Protein AF-A0A174SDE3-F1 (afdb_monomer_lite)

Structure (mmCIF, N/CA/C/O backbone):
data_AF-A0A174SDE3-F1
#
_entry.id   AF-A0A174SDE3-F1
#
loop_
_atom_site.group_PDB
_atom_site.id
_atom_site.type_symbol
_atom_site.label_atom_id
_atom_site.label_alt_id
_atom_site.label_comp_id
_atom_site.label_asym_id
_atom_site.label_entity_id
_atom_site.label_seq_id
_atom_site.pdbx_PDB_ins_code
_atom_site.Cartn_x
_atom_site.Cartn_y
_atom_site.Cartn_z
_atom_site.occupancy
_atom_site.B_iso_or_equiv
_atom_site.auth_seq_id
_atom_site.auth_comp_id
_atom_site.auth_asym_id
_atom_site.auth_atom_id
_atom_site.pdbx_PDB_model_num
ATOM 1 N N . MET A 1 1 ? -28.902 0.395 16.970 1.00 47.88 1 MET A N 1
ATOM 2 C CA . MET A 1 1 ? -29.411 0.708 15.615 1.00 47.88 1 MET A CA 1
ATOM 3 C C . MET A 1 1 ? -30.148 -0.514 15.095 1.00 47.88 1 MET A C 1
ATOM 5 O O . MET A 1 1 ? -29.572 -1.594 15.125 1.00 47.88 1 MET A O 1
ATOM 9 N N . ALA A 1 2 ? -31.415 -0.384 14.701 1.00 53.00 2 ALA A N 1
ATOM 10 C CA . ALA A 1 2 ? -32.162 -1.502 14.130 1.00 53.00 2 ALA A CA 1
ATOM 11 C C . ALA A 1 2 ? -31.555 -1.869 12.765 1.00 53.00 2 ALA A C 1
ATOM 13 O O . ALA A 1 2 ? -31.568 -1.057 11.843 1.00 53.00 2 ALA A O 1
ATOM 14 N N . GLN A 1 3 ? -30.972 -3.064 12.647 1.00 58.03 3 GLN A N 1
ATOM 15 C CA . GLN A 1 3 ? -30.517 -3.594 11.360 1.00 58.03 3 GLN A CA 1
ATOM 16 C C . GLN A 1 3 ? -31.730 -3.728 10.429 1.00 58.03 3 GLN A C 1
ATOM 18 O O . GLN A 1 3 ? -32.677 -4.434 10.776 1.00 58.03 3 GLN A O 1
ATOM 23 N N . LEU A 1 4 ? -31.695 -3.080 9.258 1.00 64.62 4 LEU A N 1
ATOM 24 C CA . LEU A 1 4 ? -32.703 -3.278 8.213 1.00 64.62 4 LEU A CA 1
ATOM 25 C C . LEU A 1 4 ? -32.782 -4.775 7.871 1.00 64.62 4 LEU A C 1
ATOM 27 O O . LEU A 1 4 ? -31.762 -5.385 7.539 1.00 64.62 4 LEU A O 1
ATOM 31 N N . ASP A 1 5 ? -33.981 -5.361 7.909 1.00 67.62 5 ASP A N 1
ATOM 32 C CA . ASP A 1 5 ? -34.190 -6.798 7.660 1.00 67.62 5 ASP A CA 1
ATOM 33 C C . ASP A 1 5 ? -33.661 -7.265 6.293 1.00 67.62 5 ASP A C 1
ATOM 35 O O . ASP A 1 5 ? -33.277 -8.428 6.143 1.00 67.62 5 ASP A O 1
ATOM 39 N N . ALA A 1 6 ? -33.548 -6.347 5.326 1.00 71.44 6 ALA A N 1
ATOM 40 C CA . ALA A 1 6 ? -32.927 -6.584 4.025 1.00 71.44 6 ALA A CA 1
ATOM 41 C C . ALA A 1 6 ? -31.488 -7.132 4.131 1.00 71.44 6 ALA A C 1
ATOM 43 O O . ALA A 1 6 ? -31.097 -7.989 3.341 1.00 71.44 6 ALA A O 1
ATOM 44 N N . PHE A 1 7 ? -30.711 -6.708 5.135 1.00 72.50 7 PHE A N 1
ATOM 45 C CA . PHE A 1 7 ? -29.316 -7.137 5.304 1.00 72.50 7 PHE A CA 1
ATOM 46 C C . PHE A 1 7 ? -29.166 -8.457 6.066 1.00 72.50 7 PHE A C 1
ATOM 48 O O . PHE A 1 7 ? -28.119 -9.097 5.977 1.00 72.50 7 PHE A O 1
ATOM 55 N N . LYS A 1 8 ? -30.202 -8.905 6.788 1.00 72.25 8 LYS A N 1
ATOM 56 C CA . LYS A 1 8 ? -30.165 -10.177 7.532 1.00 72.25 8 LYS A CA 1
ATOM 57 C C . LYS A 1 8 ? -30.225 -11.393 6.607 1.00 72.25 8 LYS A C 1
ATOM 59 O O . LYS A 1 8 ? -29.659 -12.439 6.924 1.00 72.25 8 LYS A O 1
ATOM 64 N N . LYS A 1 9 ? -30.915 -11.248 5.470 1.00 79.81 9 LYS A N 1
ATOM 65 C CA . LYS A 1 9 ? -31.113 -12.299 4.457 1.00 79.81 9 LYS A CA 1
ATOM 66 C C . LYS A 1 9 ? -30.167 -12.175 3.254 1.00 79.81 9 LYS A C 1
ATOM 68 O O . LYS A 1 9 ? -30.263 -12.979 2.334 1.00 79.81 9 LYS A O 1
ATOM 73 N N . ALA A 1 10 ? -29.275 -11.184 3.243 1.00 84.00 10 ALA A N 1
ATOM 74 C CA . ALA A 1 10 ? -28.315 -10.996 2.161 1.00 84.00 10 ALA A CA 1
ATOM 75 C C . ALA A 1 10 ? -27.249 -12.107 2.150 1.00 84.00 10 ALA A C 1
ATOM 77 O O . ALA A 1 10 ? -26.857 -12.612 3.204 1.00 84.00 10 ALA A O 1
ATOM 78 N N . ILE A 1 11 ? -26.744 -12.442 0.956 1.00 84.19 11 ILE A N 1
ATOM 79 C CA . ILE A 1 11 ? -25.613 -13.373 0.773 1.00 84.19 11 ILE A CA 1
ATOM 80 C C . ILE A 1 11 ? -24.371 -12.841 1.510 1.00 84.19 11 ILE A C 1
ATOM 82 O O . ILE A 1 11 ? -23.690 -13.592 2.204 1.00 84.19 11 ILE A O 1
ATOM 86 N N . TYR A 1 12 ? -24.135 -11.527 1.437 1.00 80.88 12 TYR A N 1
ATOM 87 C CA . TYR A 1 12 ? -23.117 -10.826 2.220 1.00 80.88 12 TYR A CA 1
ATOM 88 C C . TYR A 1 12 ? -23.766 -10.138 3.419 1.00 80.88 12 TYR A C 1
ATOM 90 O O . TYR A 1 12 ? -24.297 -9.031 3.317 1.00 80.88 12 TYR A O 1
ATOM 98 N N . LYS A 1 13 ? -23.751 -10.820 4.565 1.00 80.56 13 LYS A N 1
ATOM 99 C CA . LYS A 1 13 ? -24.296 -10.285 5.815 1.00 80.56 13 LYS A CA 1
ATOM 100 C C . LYS A 1 13 ? -23.415 -9.153 6.335 1.00 80.56 13 LYS A C 1
ATOM 102 O O . LYS A 1 13 ? -22.193 -9.280 6.390 1.00 80.56 13 LYS A O 1
ATOM 107 N N . MET A 1 14 ? -24.045 -8.072 6.783 1.00 79.38 14 MET A N 1
ATOM 108 C CA . MET A 1 14 ? -23.355 -7.039 7.554 1.00 79.38 14 MET A CA 1
ATOM 109 C C . MET A 1 14 ? -22.849 -7.640 8.867 1.00 79.38 14 MET A C 1
ATOM 111 O O . MET A 1 14 ? -23.617 -8.282 9.591 1.00 79.38 14 MET A O 1
ATOM 115 N N . LYS A 1 15 ? -21.572 -7.410 9.190 1.00 80.19 15 LYS A N 1
ATOM 116 C CA . LYS A 1 15 ? -21.045 -7.738 10.517 1.00 80.19 15 LYS A CA 1
ATOM 117 C C . LYS A 1 15 ? -21.817 -6.945 11.575 1.00 80.19 15 LYS A C 1
ATOM 119 O O . LYS A 1 15 ? -22.239 -5.814 11.344 1.00 80.19 15 LYS A O 1
ATOM 124 N N . THR A 1 16 ? -22.029 -7.563 12.731 1.00 80.31 16 THR A N 1
ATOM 125 C CA . THR A 1 16 ? -22.641 -6.909 13.898 1.00 80.31 16 THR A CA 1
ATOM 126 C C . THR A 1 16 ? -21.641 -6.042 14.657 1.00 80.31 16 THR A C 1
ATOM 128 O O . THR A 1 16 ? -22.045 -5.157 15.406 1.00 80.31 16 THR A O 1
ATOM 131 N N . THR A 1 17 ? -20.346 -6.279 14.448 1.00 83.62 17 THR A N 1
ATOM 132 C CA . THR A 1 17 ? -19.250 -5.455 14.953 1.00 83.62 17 THR A CA 1
ATOM 133 C C . THR A 1 17 ? -18.985 -4.286 14.006 1.00 83.62 17 THR A C 1
ATOM 135 O O . THR A 1 17 ? -19.100 -4.460 12.785 1.00 83.62 17 THR A O 1
ATOM 138 N N . PRO A 1 18 ? -18.594 -3.110 14.525 1.00 86.19 18 PRO A N 1
ATOM 139 C CA . PRO A 1 18 ? -18.216 -1.998 13.669 1.00 86.19 18 PRO A CA 1
ATOM 140 C C . PRO A 1 18 ? -16.958 -2.347 12.851 1.00 86.19 18 PRO A C 1
ATOM 142 O O . PRO A 1 18 ? -16.190 -3.232 13.240 1.00 86.19 18 PRO A O 1
ATOM 145 N N . PRO A 1 19 ? -16.741 -1.692 11.699 1.00 90.75 19 PRO A N 1
ATOM 146 C CA . PRO A 1 19 ? -15.506 -1.864 10.953 1.00 90.75 19 PRO A CA 1
ATOM 147 C C . PRO A 1 19 ? -14.321 -1.295 11.742 1.00 90.75 19 PRO A C 1
ATOM 149 O O . PRO A 1 19 ? -14.451 -0.301 12.457 1.00 90.75 19 PRO A O 1
ATOM 152 N N . THR A 1 20 ? -13.157 -1.912 11.568 1.00 92.19 20 THR A N 1
ATOM 153 C CA . THR A 1 20 ? -11.909 -1.483 12.201 1.00 92.19 20 THR A CA 1
ATOM 154 C C . THR A 1 20 ? -11.048 -0.759 11.178 1.00 92.19 20 THR A C 1
ATOM 156 O O . THR A 1 20 ? -10.753 -1.293 10.109 1.00 92.19 20 THR A O 1
ATOM 159 N N . PHE A 1 21 ? -10.629 0.458 11.504 1.00 94.69 21 PHE A N 1
ATOM 160 C CA . PHE A 1 21 ? -9.604 1.169 10.761 1.00 94.69 21 PHE A CA 1
ATOM 161 C C . PHE A 1 21 ? -8.238 0.552 11.047 1.00 94.69 21 PHE A C 1
ATOM 163 O O . PHE A 1 21 ? -7.789 0.521 12.194 1.00 94.69 21 PHE A O 1
ATOM 170 N N . ILE A 1 22 ? -7.598 0.070 9.985 1.00 94.06 22 ILE A N 1
ATOM 171 C CA . ILE A 1 22 ? -6.299 -0.604 10.048 1.00 94.06 22 ILE A CA 1
ATOM 172 C C . ILE A 1 22 ? -5.151 0.252 9.513 1.00 94.06 22 ILE A C 1
ATOM 174 O O . ILE A 1 22 ? -4.009 -0.154 9.639 1.00 94.06 22 ILE A O 1
ATOM 178 N N . GLY A 1 23 ? -5.428 1.413 8.913 1.00 94.31 23 GLY A N 1
ATOM 179 C CA . GLY A 1 23 ? -4.405 2.306 8.375 1.00 94.31 23 GLY A CA 1
ATOM 180 C C . GLY A 1 23 ? -4.796 2.970 7.057 1.00 94.31 23 GLY A C 1
ATOM 181 O O . GLY A 1 23 ? -5.932 2.885 6.589 1.00 94.31 23 GLY A O 1
ATOM 182 N N . THR A 1 24 ? -3.821 3.644 6.462 1.00 95.25 24 THR A N 1
ATOM 183 C CA . THR A 1 24 ? -3.920 4.410 5.220 1.00 95.25 24 THR A CA 1
ATOM 184 C C . THR A 1 24 ? -2.909 3.916 4.196 1.00 95.25 24 THR A C 1
ATOM 186 O O . THR A 1 24 ? -1.901 3.300 4.538 1.00 95.25 24 THR A O 1
ATOM 189 N N . ILE A 1 25 ? -3.188 4.188 2.924 1.00 94.88 25 ILE A N 1
ATOM 190 C CA . ILE A 1 25 ? -2.263 3.963 1.816 1.00 94.88 25 ILE A CA 1
ATOM 191 C C . ILE A 1 25 ? -2.174 5.282 1.058 1.00 94.88 25 ILE A C 1
ATOM 193 O O . ILE A 1 25 ? -3.191 5.783 0.575 1.00 94.88 25 ILE A O 1
ATOM 197 N N . GLN A 1 26 ? -0.971 5.827 0.925 1.00 91.69 26 GLN A N 1
ATOM 198 C CA . GLN A 1 26 ? -0.733 7.008 0.102 1.00 91.69 26 GLN A CA 1
ATOM 199 C C . GLN A 1 26 ? -0.496 6.553 -1.335 1.00 91.69 26 GLN A C 1
ATOM 201 O O . GLN A 1 26 ? 0.371 5.720 -1.589 1.00 91.69 26 GLN A O 1
ATOM 206 N N . GLN A 1 27 ? -1.269 7.061 -2.292 1.00 89.25 27 GLN A N 1
ATOM 207 C CA . GLN A 1 27 ? -1.219 6.590 -3.680 1.00 89.25 27 GLN A CA 1
ATOM 208 C C . GLN A 1 27 ? -1.082 7.730 -4.689 1.00 89.25 27 GLN A C 1
ATOM 210 O O . GLN A 1 27 ? -1.406 8.880 -4.402 1.00 89.25 27 GLN A O 1
ATOM 215 N N . ARG A 1 28 ? -0.674 7.374 -5.916 1.00 79.75 28 ARG A N 1
ATOM 216 C CA . ARG A 1 28 ? -0.654 8.248 -7.107 1.00 79.75 28 ARG A CA 1
ATOM 217 C C . ARG A 1 28 ? 0.267 9.466 -6.991 1.00 79.75 28 ARG A C 1
ATOM 219 O O . ARG A 1 28 ? 0.059 10.469 -7.675 1.00 79.75 28 ARG A O 1
ATOM 226 N N . TYR A 1 29 ? 1.317 9.379 -6.178 1.00 81.44 29 TYR A N 1
ATOM 227 C CA . TYR A 1 29 ? 2.372 10.388 -6.205 1.00 81.44 29 TYR A CA 1
ATOM 228 C C . TYR A 1 29 ? 3.367 10.107 -7.329 1.00 81.44 29 TYR A C 1
ATOM 230 O O . TYR A 1 29 ? 3.650 8.958 -7.669 1.00 81.44 29 TYR A O 1
ATOM 238 N N . ARG A 1 30 ? 3.929 11.168 -7.911 1.00 71.75 30 ARG A N 1
ATOM 239 C CA . ARG A 1 30 ? 4.991 11.052 -8.916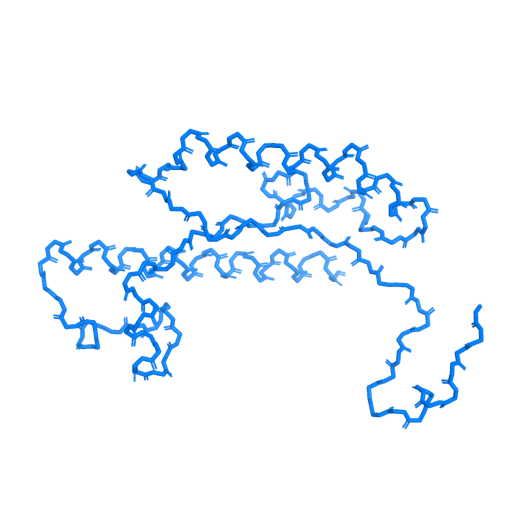 1.00 71.75 30 ARG A CA 1
ATOM 240 C C . ARG A 1 30 ? 6.342 11.343 -8.265 1.00 71.75 30 ARG A C 1
ATOM 242 O O . ARG A 1 30 ? 6.592 12.502 -7.920 1.00 71.75 30 ARG A O 1
ATOM 249 N N . PRO A 1 31 ? 7.214 10.339 -8.073 1.00 66.56 31 PRO A N 1
ATOM 250 C CA . PRO A 1 31 ? 8.561 10.589 -7.588 1.00 66.56 31 PRO A CA 1
ATOM 251 C C . PRO A 1 31 ? 9.362 11.363 -8.644 1.00 66.56 31 PRO A C 1
ATOM 253 O O . PRO A 1 31 ? 9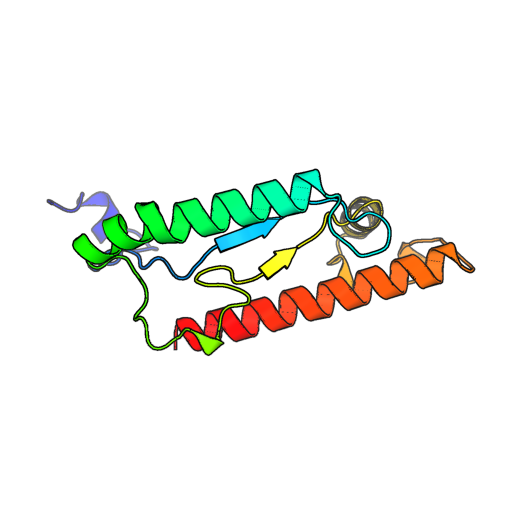.236 11.122 -9.845 1.00 66.56 31 PRO A O 1
ATOM 256 N N . ARG A 1 32 ? 10.217 12.287 -8.204 1.00 61.66 32 ARG A N 1
ATOM 257 C CA . ARG A 1 32 ? 11.292 12.864 -9.023 1.00 61.66 32 ARG A CA 1
ATOM 258 C C . ARG A 1 32 ? 12.608 12.318 -8.474 1.00 61.66 32 ARG A C 1
ATOM 260 O O . ARG A 1 32 ? 12.907 12.515 -7.305 1.00 61.66 32 ARG A O 1
ATOM 267 N N . ASN A 1 33 ? 13.385 11.621 -9.307 1.00 58.81 33 ASN A N 1
ATOM 268 C CA . ASN A 1 33 ? 14.658 10.987 -8.921 1.00 58.81 33 ASN A CA 1
ATOM 269 C C . ASN A 1 33 ? 14.553 9.988 -7.745 1.00 58.81 33 ASN A C 1
ATOM 271 O O . ASN A 1 33 ? 15.455 9.913 -6.919 1.00 58.81 33 ASN A O 1
ATOM 275 N N . GLY A 1 34 ? 13.454 9.232 -7.647 1.00 57.88 34 GLY A N 1
ATOM 276 C CA . GLY A 1 34 ? 13.258 8.228 -6.587 1.00 57.88 34 GLY A CA 1
ATOM 277 C C . GLY A 1 34 ? 12.814 8.788 -5.230 1.00 57.88 34 GLY A C 1
ATOM 278 O O . GLY A 1 34 ? 12.443 8.014 -4.356 1.00 57.88 34 GLY A O 1
ATOM 279 N N . LEU A 1 35 ? 12.769 10.115 -5.067 1.00 57.72 35 LEU A N 1
ATOM 280 C CA . LEU A 1 35 ? 12.201 10.780 -3.895 1.00 57.72 35 LEU A CA 1
ATOM 281 C C . LEU A 1 35 ? 10.854 11.430 -4.253 1.00 57.72 35 LEU A C 1
ATOM 283 O O . LEU A 1 35 ? 10.660 11.862 -5.399 1.00 57.72 35 LEU A O 1
ATOM 287 N N . PRO A 1 36 ? 9.900 11.530 -3.310 1.00 58.78 36 PRO A N 1
ATOM 288 C CA . PRO A 1 36 ? 8.728 12.374 -3.502 1.00 58.78 36 PRO A CA 1
ATOM 289 C C . PRO A 1 36 ? 9.186 13.802 -3.821 1.00 58.78 36 PRO A C 1
ATOM 291 O O . PRO A 1 36 ? 10.102 14.326 -3.186 1.00 58.78 36 PRO A O 1
ATOM 294 N N . ALA A 1 37 ? 8.564 14.457 -4.806 1.00 65.69 37 ALA A N 1
ATOM 295 C CA . ALA A 1 37 ? 8.764 15.896 -4.969 1.00 65.69 37 ALA A CA 1
ATOM 296 C C . ALA A 1 37 ? 8.414 16.590 -3.638 1.00 65.69 37 ALA A C 1
ATOM 298 O O . ALA A 1 37 ? 7.454 16.182 -2.994 1.00 65.69 37 ALA A O 1
ATOM 299 N N . LYS A 1 38 ? 9.159 17.623 -3.223 1.00 70.00 38 LYS A N 1
ATOM 300 C CA . LYS A 1 38 ? 9.020 18.256 -1.892 1.00 70.00 38 LYS A CA 1
ATOM 301 C C . LYS A 1 38 ? 7.561 18.533 -1.478 1.00 70.00 38 LYS A C 1
ATOM 303 O O . LYS A 1 38 ? 7.167 18.187 -0.374 1.00 70.00 38 LYS A O 1
ATOM 308 N N . ALA A 1 39 ? 6.745 19.046 -2.399 1.00 70.38 39 ALA A N 1
ATOM 309 C CA . ALA A 1 39 ? 5.320 19.302 -2.164 1.00 70.38 39 ALA A CA 1
ATOM 310 C C . ALA A 1 39 ? 4.488 18.032 -1.874 1.00 70.38 39 ALA A C 1
ATOM 312 O O . ALA A 1 39 ? 3.512 18.084 -1.136 1.00 70.38 39 ALA A O 1
ATOM 313 N N . PHE A 1 40 ? 4.862 16.885 -2.445 1.00 77.62 40 PHE A N 1
ATOM 314 C CA . PHE A 1 40 ? 4.230 15.596 -2.156 1.00 77.62 40 PHE A CA 1
ATOM 315 C C . PHE A 1 40 ? 4.630 15.050 -0.787 1.00 77.62 40 PHE A C 1
ATOM 317 O O . PHE A 1 40 ? 3.777 14.489 -0.111 1.00 77.62 40 PHE A O 1
ATOM 324 N N . ALA A 1 41 ? 5.891 15.224 -0.377 1.00 80.44 41 ALA A N 1
ATOM 325 C CA . ALA A 1 41 ? 6.325 14.855 0.970 1.00 80.44 41 ALA A CA 1
ATOM 326 C C . ALA A 1 41 ? 5.538 15.650 2.025 1.00 80.44 41 ALA A C 1
ATOM 328 O O . ALA A 1 41 ? 4.894 15.055 2.877 1.00 80.44 41 ALA A O 1
ATOM 329 N N . GLU A 1 42 ? 5.454 16.976 1.865 1.00 87.31 42 GLU A N 1
ATOM 330 C CA . GLU A 1 42 ? 4.671 17.844 2.759 1.00 87.31 42 GLU A CA 1
ATOM 331 C C . GLU A 1 42 ? 3.186 17.440 2.817 1.00 87.31 42 GLU A C 1
ATOM 333 O O . GLU A 1 42 ? 2.540 17.540 3.860 1.00 87.31 42 GLU A O 1
ATOM 338 N N . TRP A 1 43 ? 2.612 16.978 1.705 1.00 87.38 43 TRP A N 1
ATOM 339 C CA . TRP A 1 43 ? 1.229 16.503 1.681 1.00 87.38 43 TRP A CA 1
ATOM 340 C C . TRP A 1 43 ? 1.047 15.168 2.416 1.00 87.38 43 TRP A C 1
ATOM 342 O O . TRP A 1 43 ? 0.090 15.030 3.179 1.00 87.38 43 TRP A O 1
ATOM 352 N N . ILE A 1 44 ? 1.972 14.218 2.234 1.00 87.81 44 ILE A N 1
ATOM 353 C CA . ILE A 1 44 ? 1.987 12.944 2.971 1.00 87.81 44 ILE A CA 1
ATOM 354 C C . ILE A 1 44 ? 2.096 13.214 4.477 1.00 87.81 44 ILE A C 1
ATOM 356 O O . ILE A 1 44 ? 1.274 12.711 5.242 1.00 87.81 44 ILE A O 1
ATOM 360 N N . ASP A 1 45 ? 3.013 14.092 4.887 1.00 91.06 45 ASP A N 1
ATOM 361 C CA . ASP A 1 45 ? 3.207 14.471 6.290 1.00 91.06 45 ASP A CA 1
ATOM 362 C C . ASP A 1 45 ? 1.931 15.074 6.892 1.00 91.06 45 ASP A C 1
ATOM 364 O O . ASP A 1 45 ? 1.515 14.723 7.999 1.00 91.06 45 ASP A O 1
ATOM 368 N N . ASN A 1 46 ? 1.256 15.953 6.144 1.00 93.31 46 ASN A N 1
ATOM 369 C CA . ASN A 1 46 ? -0.002 16.553 6.581 1.00 93.31 46 ASN A CA 1
ATOM 370 C C . ASN A 1 46 ? -1.122 15.521 6.760 1.00 93.31 46 ASN A C 1
ATOM 372 O O . ASN A 1 46 ? -1.907 15.641 7.703 1.00 93.31 46 ASN A O 1
ATOM 376 N N . ILE A 1 47 ? -1.202 14.510 5.890 1.00 93.00 47 ILE A N 1
ATOM 377 C CA . ILE A 1 47 ? -2.185 13.430 6.035 1.00 93.00 47 ILE A CA 1
ATOM 378 C C . ILE A 1 47 ? -1.856 12.566 7.239 1.00 93.00 47 ILE A C 1
ATOM 380 O O . ILE A 1 47 ? -2.743 12.332 8.058 1.00 93.00 47 ILE A O 1
ATOM 384 N N . ASN A 1 48 ? -0.605 12.130 7.377 1.00 93.88 48 ASN A N 1
ATOM 385 C CA . ASN A 1 48 ? -0.168 11.336 8.521 1.00 93.88 48 ASN A CA 1
ATOM 386 C C . ASN A 1 48 ? -0.496 12.055 9.835 1.00 93.88 48 ASN A C 1
ATOM 388 O O . ASN A 1 48 ? -1.051 11.460 10.761 1.00 93.88 48 ASN A O 1
ATOM 392 N N . ARG A 1 49 ? -0.247 13.367 9.886 1.00 95.69 49 ARG A N 1
ATOM 393 C CA . ARG A 1 49 ? -0.596 14.207 11.029 1.00 95.69 49 ARG A CA 1
ATOM 394 C C . ARG A 1 49 ? -2.105 14.241 11.288 1.00 95.69 49 ARG A C 1
ATOM 396 O O . ARG A 1 49 ? -2.525 13.973 12.406 1.00 95.69 49 ARG A O 1
ATOM 403 N N . LEU A 1 50 ? -2.930 14.500 10.271 1.00 96.75 50 LEU A N 1
ATOM 404 C CA . LEU A 1 50 ? -4.399 14.485 10.393 1.00 96.75 50 LEU A CA 1
ATOM 405 C C . LEU A 1 50 ? -4.941 13.133 10.877 1.00 96.75 50 LEU A C 1
ATOM 407 O O . LEU A 1 50 ? -5.874 13.086 11.684 1.00 96.75 50 LEU A O 1
ATOM 411 N N . VAL A 1 51 ? -4.355 12.036 10.395 1.00 95.56 51 VAL A N 1
ATOM 412 C CA . VAL A 1 51 ? -4.725 10.682 10.809 1.00 95.56 51 VAL A CA 1
ATOM 413 C C . VAL A 1 51 ? -4.457 10.501 12.301 1.00 95.56 51 VAL A C 1
ATOM 415 O O . VAL A 1 51 ? -5.360 10.091 13.031 1.00 95.56 51 VAL A O 1
ATOM 418 N N . CYS A 1 52 ? -3.264 10.865 12.766 1.00 94.06 52 CYS A N 1
ATOM 419 C CA . CYS A 1 52 ? -2.857 10.716 14.161 1.00 94.06 52 CYS A CA 1
ATOM 420 C C . CYS A 1 52 ? -3.572 11.678 15.119 1.00 94.06 52 CYS A C 1
ATOM 422 O O . CYS A 1 52 ? -3.949 11.277 16.217 1.00 94.06 52 CYS A O 1
ATOM 424 N N . GLU A 1 53 ? -3.758 12.936 14.720 1.00 96.44 53 GLU A N 1
ATOM 425 C CA . GLU A 1 53 ? -4.268 14.001 15.594 1.00 96.44 53 GLU A CA 1
ATOM 426 C C . GLU A 1 53 ? -5.799 14.071 15.630 1.00 96.44 53 GLU A C 1
ATOM 428 O O . GLU A 1 53 ? -6.362 14.581 16.596 1.00 96.44 53 GLU A O 1
ATOM 433 N N . SER A 1 54 ? -6.492 13.578 14.596 1.00 96.38 54 SER A N 1
ATOM 434 C CA . SER A 1 54 ? -7.944 13.758 14.464 1.00 96.38 54 SER A CA 1
ATOM 435 C C . SER A 1 54 ? -8.699 12.458 14.192 1.00 96.38 54 SER A C 1
ATOM 437 O O . SER A 1 54 ? -9.593 12.091 14.965 1.00 96.38 54 SER A O 1
ATOM 439 N N . LEU A 1 55 ? -8.341 11.731 13.128 1.00 95.69 55 LEU A N 1
ATOM 440 C CA . LEU A 1 55 ? -9.106 10.557 12.700 1.00 95.69 55 LEU A CA 1
ATOM 441 C C . LEU A 1 55 ? -9.021 9.418 13.722 1.00 95.69 55 LEU A C 1
ATOM 443 O O . LEU A 1 55 ? -10.045 8.925 14.191 1.00 95.69 55 LEU A O 1
ATOM 447 N N . VAL A 1 56 ? -7.804 9.014 14.086 1.00 95.00 56 VAL A N 1
ATOM 448 C CA . VAL A 1 56 ? -7.562 7.894 15.001 1.00 95.00 56 VAL A CA 1
ATOM 449 C C . VAL A 1 56 ? -8.169 8.139 16.385 1.00 95.00 56 VAL A C 1
ATOM 451 O O . VAL A 1 56 ? -8.872 7.245 16.855 1.00 95.00 56 VAL A O 1
ATOM 454 N N . PRO A 1 57 ? -7.998 9.310 17.034 1.00 95.19 57 PRO A N 1
ATOM 455 C CA . PRO A 1 57 ? -8.669 9.599 18.302 1.00 95.19 57 PRO A CA 1
ATOM 456 C C . PRO A 1 57 ? -10.195 9.448 18.223 1.00 95.19 57 PRO A C 1
ATOM 458 O O . PRO A 1 57 ? -10.801 8.820 19.092 1.00 95.19 57 PRO A O 1
ATOM 461 N N . SER A 1 58 ? -10.807 9.946 17.143 1.00 95.94 58 SER A N 1
ATOM 462 C CA . SER A 1 58 ? -12.258 9.853 16.927 1.00 95.94 58 SER A CA 1
ATOM 463 C C . SER A 1 58 ? -12.725 8.405 16.749 1.00 95.94 58 SER A C 1
ATOM 465 O O . SER A 1 58 ? -13.752 8.004 17.292 1.00 95.94 58 SER A O 1
ATOM 467 N N . LEU A 1 59 ? -11.958 7.594 16.016 1.00 95.19 59 LEU A N 1
ATOM 468 C CA . LEU A 1 59 ? -12.274 6.183 15.791 1.00 95.19 59 LEU A CA 1
ATOM 469 C C . LEU A 1 59 ? -12.033 5.326 17.037 1.00 95.19 59 LEU A C 1
ATOM 471 O O . LEU A 1 59 ? -12.832 4.433 17.321 1.00 95.19 59 LEU A O 1
ATOM 475 N N . LYS A 1 60 ? -10.977 5.609 17.810 1.00 92.75 60 LYS A N 1
ATOM 476 C CA . LYS A 1 60 ? -10.692 4.937 19.087 1.00 92.75 60 LYS A CA 1
ATOM 477 C C . LYS A 1 60 ? -11.837 5.114 20.081 1.00 92.75 60 LYS A C 1
ATOM 479 O O . LYS A 1 60 ? -12.254 4.129 20.683 1.00 92.75 60 LYS A O 1
ATOM 484 N N . ALA A 1 61 ? -12.406 6.318 20.182 1.00 93.19 61 ALA A N 1
ATOM 485 C CA . ALA A 1 61 ? -13.555 6.593 21.052 1.00 93.19 61 ALA A CA 1
ATOM 486 C C . ALA A 1 61 ? -14.793 5.728 20.732 1.00 93.19 61 ALA A C 1
ATOM 488 O O . ALA A 1 61 ? -15.613 5.472 21.610 1.00 93.19 61 ALA A O 1
ATOM 489 N N . CYS A 1 62 ? -14.906 5.241 19.492 1.00 92.44 62 CYS A N 1
ATOM 490 C CA . CYS A 1 62 ? -16.001 4.391 19.022 1.00 92.44 62 CYS A CA 1
ATOM 491 C C . CYS A 1 62 ? -15.613 2.906 18.876 1.00 92.44 62 CYS A C 1
ATOM 493 O O . CYS A 1 62 ? -16.397 2.131 18.328 1.00 92.44 62 CYS A O 1
ATOM 495 N N . GLY A 1 63 ? -14.416 2.492 19.313 1.00 91.06 63 GLY A N 1
ATOM 496 C CA . GLY A 1 63 ? -13.937 1.111 19.155 1.00 91.06 63 GLY A CA 1
ATOM 497 C C . GLY A 1 63 ? -13.679 0.699 17.698 1.00 91.06 63 GLY A C 1
ATOM 498 O O . GLY A 1 63 ? -13.780 -0.476 17.358 1.00 91.06 63 GLY A O 1
ATOM 499 N N . MET A 1 64 ? -13.378 1.662 16.822 1.00 94.00 64 MET A N 1
ATOM 500 C CA . MET A 1 64 ? -13.218 1.486 15.371 1.00 94.00 64 MET A CA 1
ATOM 501 C C . MET A 1 64 ? -11.761 1.601 14.907 1.00 94.00 64 MET A C 1
ATOM 503 O O . MET A 1 64 ? -11.509 1.902 13.744 1.00 94.00 64 MET A O 1
ATOM 507 N N . CYS A 1 65 ? -10.788 1.388 15.790 1.00 92.19 65 CYS A N 1
ATOM 508 C CA . CYS A 1 65 ? -9.362 1.489 15.477 1.00 92.19 65 CYS A CA 1
ATOM 509 C C . CYS A 1 65 ? -8.635 0.204 15.876 1.00 92.19 65 CYS A C 1
ATOM 511 O O . CYS A 1 65 ? -8.987 -0.420 16.875 1.00 92.19 65 CYS A O 1
ATOM 513 N N . VAL A 1 66 ? -7.625 -0.176 15.096 1.00 89.62 66 VAL A N 1
ATOM 514 C CA . VAL A 1 66 ? -6.690 -1.250 15.446 1.00 89.62 66 VAL A CA 1
ATOM 515 C C . VAL A 1 66 ? -6.004 -0.976 16.793 1.00 89.62 66 VAL A C 1
ATOM 517 O O . VAL A 1 66 ? -5.809 0.184 17.173 1.00 89.62 66 VAL A O 1
ATOM 520 N N . ALA A 1 67 ? -5.650 -2.049 17.506 1.00 78.88 67 ALA A N 1
ATOM 521 C CA . ALA A 1 67 ? -4.884 -1.986 18.747 1.00 78.88 67 ALA A CA 1
ATOM 522 C C . ALA A 1 67 ? -3.510 -1.325 18.536 1.00 78.88 67 ALA A C 1
ATOM 524 O O . ALA A 1 67 ? -2.883 -1.479 17.487 1.00 78.88 67 ALA A O 1
ATOM 525 N N . GLU A 1 68 ? -3.031 -0.603 19.552 1.00 71.50 68 GLU A N 1
ATOM 526 C CA . GLU A 1 68 ? -1.773 0.157 19.480 1.00 71.50 68 GLU A CA 1
ATOM 527 C C . GLU A 1 68 ? -0.532 -0.736 19.343 1.00 71.50 68 GLU A C 1
ATOM 529 O O . GLU A 1 68 ? 0.491 -0.283 18.850 1.00 71.50 68 GLU A O 1
ATOM 534 N N . GLU A 1 69 ? -0.624 -2.013 19.705 1.00 72.38 69 GLU A N 1
ATOM 535 C CA . GLU A 1 69 ? 0.487 -2.975 19.723 1.00 72.38 69 GLU A CA 1
ATOM 536 C C . GLU A 1 69 ? 1.001 -3.370 18.324 1.00 72.38 69 GLU A C 1
ATOM 538 O O . GLU A 1 69 ? 2.045 -4.001 18.209 1.00 72.38 69 GLU A O 1
ATOM 543 N N . LYS A 1 70 ? 0.310 -2.981 17.245 1.00 78.44 70 LYS A N 1
ATOM 544 C CA . LYS A 1 70 ? 0.668 -3.332 15.857 1.00 78.44 70 LYS A CA 1
ATOM 545 C C . LYS A 1 70 ? 1.564 -2.279 15.172 1.00 78.44 70 LYS A C 1
ATOM 547 O O . LYS A 1 70 ? 1.576 -2.190 13.945 1.00 78.44 70 LYS A O 1
ATOM 552 N N . THR A 1 71 ? 2.301 -1.455 15.927 1.00 74.94 71 THR A N 1
ATOM 553 C CA . THR A 1 71 ? 3.111 -0.342 15.377 1.00 74.94 71 THR A CA 1
ATOM 554 C C . THR A 1 71 ? 4.151 -0.780 14.344 1.00 74.94 71 THR A C 1
ATOM 556 O O . THR A 1 71 ? 4.388 -0.066 13.373 1.00 74.94 71 THR A O 1
ATOM 559 N N . GLU A 1 72 ? 4.722 -1.969 14.519 1.00 82.81 72 GLU A N 1
ATOM 560 C CA . GLU A 1 72 ? 5.710 -2.591 13.626 1.00 82.81 72 GLU A CA 1
ATOM 561 C C . GLU A 1 72 ? 5.201 -2.848 12.199 1.00 82.81 72 GLU A C 1
ATOM 563 O O . GLU A 1 72 ? 5.991 -2.986 11.265 1.00 82.81 72 GLU A O 1
ATOM 568 N N . CYS A 1 73 ? 3.881 -2.8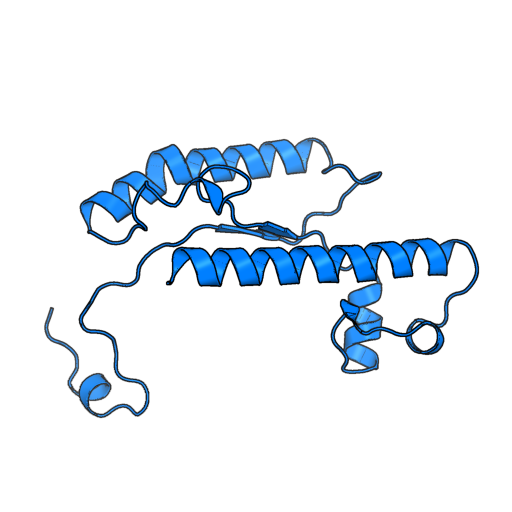80 12.008 1.00 84.81 73 CYS A N 1
ATOM 569 C CA . CYS A 1 73 ? 3.265 -3.116 10.707 1.00 84.81 73 CYS A CA 1
ATOM 570 C C . CYS A 1 73 ? 3.214 -1.854 9.832 1.00 84.81 73 CYS A C 1
ATOM 572 O O . CYS A 1 73 ? 2.839 -1.938 8.661 1.00 84.81 73 CYS A O 1
ATOM 574 N N . PHE A 1 74 ? 3.560 -0.682 10.367 1.00 89.00 74 PHE A N 1
ATOM 575 C CA . PHE A 1 74 ? 3.441 0.586 9.653 1.00 89.00 74 PHE A CA 1
ATOM 576 C C . PHE A 1 74 ? 4.799 1.163 9.237 1.00 89.00 74 PHE A C 1
ATOM 578 O O . PHE A 1 74 ? 5.802 0.986 9.920 1.00 89.00 74 PHE A O 1
ATOM 585 N N . LEU A 1 75 ? 4.829 1.890 8.115 1.00 87.88 75 LEU A N 1
ATOM 586 C CA . LEU A 1 75 ? 5.990 2.710 7.728 1.00 87.88 75 LEU A CA 1
ATOM 587 C C . LEU A 1 75 ? 6.149 3.912 8.661 1.00 87.88 75 LEU A C 1
ATOM 589 O O . LEU A 1 75 ? 7.246 4.263 9.075 1.00 87.88 75 LEU A O 1
ATOM 593 N N . GLU A 1 76 ? 5.014 4.527 8.960 1.00 88.81 76 GLU A N 1
ATOM 594 C CA . GLU A 1 76 ? 4.800 5.641 9.876 1.00 88.81 76 GLU A CA 1
ATOM 595 C C . GLU A 1 76 ? 3.458 5.374 10.556 1.00 88.81 76 GLU A C 1
ATOM 597 O O . GLU A 1 76 ? 2.659 4.642 9.975 1.00 88.81 76 GLU A O 1
ATOM 602 N N . PRO A 1 77 ? 3.148 5.932 11.734 1.00 91.12 77 PRO A N 1
ATOM 603 C CA . PRO A 1 77 ? 1.910 5.615 12.443 1.00 91.12 77 PRO A CA 1
ATOM 604 C C . PRO A 1 77 ? 0.669 5.601 11.528 1.00 91.12 77 PRO A C 1
ATOM 606 O O . PRO A 1 77 ? 0.299 6.616 10.944 1.00 91.12 77 PRO A O 1
ATOM 609 N N . TYR A 1 78 ? 0.040 4.426 11.396 1.00 92.06 78 TYR A N 1
ATOM 610 C CA . TYR A 1 78 ? -1.132 4.170 10.545 1.00 92.06 78 TYR A CA 1
ATOM 611 C C . TYR A 1 78 ? -0.933 4.347 9.024 1.00 92.06 78 TYR A C 1
ATOM 613 O O . TYR A 1 78 ? -1.913 4.292 8.282 1.00 92.06 78 TYR A O 1
ATOM 621 N N . ASN A 1 79 ? 0.290 4.519 8.520 1.00 94.00 79 ASN A N 1
ATOM 622 C CA . ASN A 1 79 ? 0.623 4.491 7.092 1.00 94.00 79 ASN A CA 1
ATOM 623 C C . ASN A 1 79 ? 1.166 3.108 6.694 1.00 94.00 79 ASN A C 1
ATOM 625 O O . ASN A 1 79 ? 2.256 2.702 7.102 1.00 94.00 79 ASN A O 1
ATOM 629 N N . LEU A 1 80 ? 0.405 2.376 5.879 1.00 94.81 80 LEU A N 1
ATOM 630 C CA . LEU A 1 80 ? 0.722 1.008 5.465 1.00 94.81 80 LEU A CA 1
ATOM 631 C C . LEU A 1 80 ? 1.633 0.948 4.242 1.00 94.81 80 LEU A C 1
ATOM 633 O O . LEU A 1 80 ? 2.426 0.014 4.120 1.00 94.81 80 LEU A O 1
ATOM 637 N N . ALA A 1 81 ? 1.502 1.892 3.312 1.00 93.81 81 ALA A N 1
ATOM 638 C CA . ALA A 1 81 ? 2.294 1.921 2.090 1.00 93.81 81 ALA A CA 1
ATOM 639 C C . ALA A 1 81 ? 2.189 3.268 1.373 1.00 93.81 81 ALA A C 1
ATOM 641 O O . ALA A 1 81 ? 1.118 3.868 1.292 1.00 93.81 81 ALA A O 1
ATOM 642 N N . ASN A 1 82 ? 3.296 3.650 0.738 1.00 91.56 82 ASN A N 1
ATOM 643 C CA . ASN A 1 82 ? 3.353 4.724 -0.243 1.00 91.56 82 ASN A CA 1
ATOM 644 C C . ASN A 1 82 ? 3.521 4.085 -1.630 1.00 91.56 82 ASN A C 1
ATOM 646 O O . ASN A 1 82 ? 4.532 3.439 -1.895 1.00 91.56 82 ASN A O 1
ATOM 650 N N . ILE A 1 83 ? 2.533 4.247 -2.509 1.00 90.94 83 ILE A N 1
ATOM 651 C CA . ILE A 1 83 ? 2.505 3.669 -3.857 1.00 90.94 83 ILE A CA 1
ATOM 652 C C . ILE A 1 83 ? 2.553 4.797 -4.889 1.00 90.94 83 ILE A C 1
ATOM 654 O O . ILE A 1 83 ? 1.607 5.581 -5.032 1.00 90.94 83 ILE A O 1
ATOM 658 N N . SER A 1 84 ? 3.664 4.889 -5.612 1.00 88.69 84 SER A N 1
ATOM 659 C CA . SER A 1 84 ? 3.813 5.856 -6.696 1.00 88.69 84 SER A CA 1
ATOM 660 C C . SER A 1 84 ? 2.900 5.529 -7.882 1.00 88.69 84 SER A C 1
ATOM 662 O O . SER A 1 84 ? 2.362 4.430 -8.014 1.00 88.69 84 SER A O 1
ATOM 664 N N . ASP A 1 85 ? 2.695 6.514 -8.753 1.00 88.44 85 ASP A N 1
ATOM 665 C CA . ASP A 1 85 ? 2.008 6.312 -10.024 1.00 88.44 85 ASP A CA 1
ATOM 666 C C . ASP A 1 85 ? 2.762 5.302 -10.905 1.00 88.44 85 ASP A C 1
ATOM 668 O O . ASP A 1 85 ? 3.988 5.339 -11.019 1.00 88.44 85 ASP A O 1
ATOM 672 N N . PHE A 1 86 ? 2.015 4.423 -11.572 1.00 90.06 86 PHE A N 1
ATOM 673 C CA . PHE A 1 86 ? 2.565 3.385 -12.449 1.00 90.06 86 PHE A CA 1
ATOM 674 C C . PHE A 1 86 ? 3.142 3.933 -13.767 1.00 90.06 86 PHE A C 1
ATOM 676 O O . PHE A 1 86 ? 3.701 3.171 -14.559 1.00 90.06 86 PHE A O 1
ATOM 683 N N . ASN A 1 87 ? 3.034 5.242 -14.018 1.00 87.19 87 ASN A N 1
ATOM 684 C CA . ASN A 1 87 ? 3.530 5.918 -15.212 1.00 87.19 87 ASN A CA 1
ATOM 685 C C . ASN A 1 87 ? 3.029 5.233 -16.494 1.00 87.19 87 ASN A C 1
ATOM 687 O O . ASN A 1 87 ? 1.855 4.904 -16.612 1.00 87.19 87 ASN A O 1
ATOM 691 N N . SER A 1 88 ? 3.902 5.002 -17.474 1.00 88.50 88 SER A N 1
ATOM 692 C CA . SER A 1 88 ? 3.544 4.338 -18.730 1.00 88.50 88 SER A CA 1
ATOM 693 C C . SER A 1 88 ? 3.316 2.828 -18.599 1.00 88.50 88 SER A C 1
ATOM 695 O O . SER A 1 88 ? 2.732 2.242 -19.511 1.00 88.50 88 SER A O 1
ATOM 697 N N . LEU A 1 89 ? 3.704 2.190 -17.485 1.00 92.88 89 LEU A N 1
ATOM 698 C CA . LEU A 1 89 ? 3.477 0.753 -17.292 1.00 92.88 89 LEU A CA 1
ATOM 699 C C . LEU A 1 89 ? 1.986 0.421 -17.167 1.00 92.88 89 LEU A C 1
ATOM 701 O O . LEU A 1 89 ? 1.574 -0.642 -17.619 1.00 92.88 89 LEU A O 1
ATOM 705 N N . ILE A 1 90 ? 1.151 1.317 -16.621 1.00 93.81 90 ILE A N 1
ATOM 706 C CA . ILE A 1 9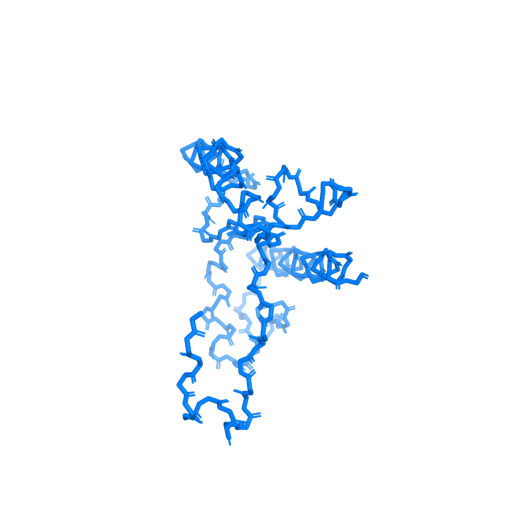0 ? -0.293 1.039 -16.496 1.00 93.81 90 ILE A CA 1
ATOM 707 C C . ILE A 1 90 ? -0.973 0.870 -17.851 1.00 93.81 90 ILE A C 1
ATOM 709 O O . ILE A 1 90 ? -1.823 -0.003 -17.993 1.00 93.81 90 ILE A O 1
ATOM 713 N N . ALA A 1 91 ? -0.570 1.654 -18.853 1.00 93.62 91 ALA A N 1
ATOM 714 C CA . ALA A 1 91 ? -1.131 1.556 -20.194 1.00 93.62 91 ALA A CA 1
ATOM 715 C C . ALA A 1 91 ? -0.809 0.190 -20.820 1.0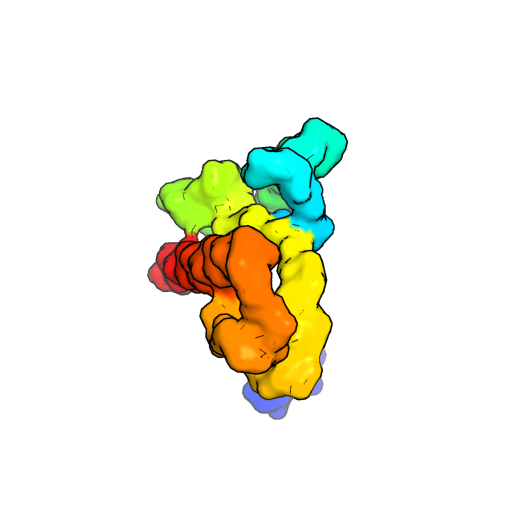0 93.62 91 ALA A C 1
ATOM 717 O O . ALA A 1 91 ? -1.695 -0.468 -21.354 1.00 93.62 91 ALA A O 1
ATOM 718 N N . GLN A 1 92 ? 0.435 -0.276 -20.676 1.00 95.31 92 GLN A N 1
ATOM 719 C CA . GLN A 1 92 ? 0.865 -1.588 -21.174 1.00 95.31 92 GLN A CA 1
ATOM 720 C C . GLN A 1 92 ? 0.195 -2.739 -20.410 1.00 95.31 92 GLN A C 1
ATOM 722 O O . GLN A 1 92 ? -0.257 -3.712 -21.008 1.00 95.31 92 GLN A O 1
ATOM 727 N N . ALA A 1 93 ? 0.065 -2.615 -19.088 1.00 96.00 93 ALA A N 1
ATOM 728 C CA . ALA A 1 93 ? -0.632 -3.589 -18.249 1.00 96.00 93 ALA A CA 1
ATOM 729 C C . ALA A 1 93 ? -2.103 -3.745 -18.663 1.00 96.00 93 ALA A C 1
ATOM 731 O O . ALA A 1 93 ? -2.609 -4.862 -18.760 1.00 96.00 93 ALA A O 1
ATOM 732 N N . GLN A 1 94 ? -2.777 -2.629 -18.950 1.00 96.06 94 GLN A N 1
ATOM 733 C CA . GLN A 1 94 ? -4.161 -2.613 -19.424 1.00 96.06 94 GLN A CA 1
ATOM 734 C C . GLN A 1 94 ? -4.296 -3.222 -20.822 1.00 96.06 94 GLN A C 1
ATOM 736 O O . GLN A 1 94 ? -5.172 -4.060 -21.030 1.00 96.06 94 GLN A O 1
ATOM 741 N N . GLU A 1 95 ? -3.414 -2.849 -21.749 1.00 96.50 95 GLU A N 1
ATOM 742 C CA . GLU A 1 95 ? -3.380 -3.374 -23.118 1.00 96.50 95 GLU A CA 1
ATOM 743 C C . GLU A 1 95 ? -3.210 -4.900 -23.138 1.00 96.50 95 GLU A C 1
ATOM 745 O O . GLU A 1 95 ? -3.965 -5.619 -23.797 1.00 96.50 95 GLU A O 1
ATOM 750 N N . HIS A 1 96 ? -2.276 -5.416 -22.339 1.00 96.44 96 HIS A N 1
ATOM 751 C CA . HIS A 1 96 ? -1.981 -6.846 -22.272 1.00 96.44 96 HIS A CA 1
ATOM 752 C C . HIS A 1 96 ? -2.804 -7.614 -21.234 1.00 96.44 96 HIS A C 1
ATOM 754 O O . HIS A 1 96 ? -2.725 -8.842 -21.192 1.00 96.44 96 HIS A O 1
ATOM 760 N N . ARG A 1 97 ? -3.633 -6.921 -20.443 1.00 96.81 97 ARG A N 1
ATOM 761 C CA . ARG A 1 97 ? -4.494 -7.486 -19.389 1.00 96.81 97 ARG A CA 1
ATOM 762 C C . ARG A 1 97 ? -3.712 -8.308 -18.359 1.00 96.81 97 ARG A C 1
ATOM 764 O O . ARG A 1 97 ? -4.159 -9.368 -17.926 1.00 96.81 97 ARG A O 1
ATOM 771 N N . VAL A 1 98 ? -2.549 -7.802 -17.959 1.00 96.12 98 VAL A N 1
ATOM 772 C CA . VAL A 1 98 ? -1.702 -8.396 -16.917 1.00 96.12 98 VAL A CA 1
ATOM 773 C C . VAL A 1 98 ? -1.468 -7.392 -15.788 1.00 96.12 98 VAL A C 1
ATOM 775 O O . VAL A 1 98 ? -1.489 -6.186 -16.032 1.00 96.12 98 VAL A O 1
ATOM 778 N N . PRO A 1 99 ? -1.234 -7.841 -14.543 1.00 94.38 99 PRO A N 1
ATOM 779 C CA . PRO A 1 99 ? -0.755 -6.963 -13.482 1.00 94.38 99 PRO A CA 1
ATOM 780 C C . PRO A 1 99 ? 0.513 -6.214 -13.903 1.00 94.38 99 PRO A C 1
ATOM 782 O O . PRO A 1 99 ? 1.374 -6.788 -14.567 1.00 94.38 99 PRO A O 1
ATOM 785 N N . VAL A 1 100 ? 0.661 -4.958 -13.463 1.00 94.44 100 VAL A N 1
ATOM 786 C CA . VAL A 1 100 ? 1.831 -4.114 -13.783 1.00 94.44 100 VAL A CA 1
ATOM 787 C C . VAL A 1 100 ? 3.140 -4.844 -13.496 1.00 94.44 100 VAL A C 1
ATOM 789 O O . VAL A 1 100 ? 4.031 -4.837 -14.335 1.00 94.44 100 VAL A O 1
ATOM 792 N N . PHE A 1 101 ? 3.227 -5.532 -12.356 1.00 93.50 101 PHE A N 1
ATOM 793 C CA . PHE A 1 101 ? 4.420 -6.266 -11.938 1.00 93.50 101 PHE A CA 1
ATOM 794 C C . PHE A 1 101 ? 4.693 -7.572 -12.711 1.00 93.50 101 PHE A C 1
ATOM 796 O O . PHE A 1 101 ? 5.744 -8.172 -12.524 1.00 93.50 101 PHE A O 1
ATOM 803 N N . LEU A 1 102 ? 3.775 -8.018 -13.576 1.00 95.50 102 LEU A N 1
ATOM 804 C CA . LEU A 1 102 ? 3.948 -9.190 -14.447 1.00 95.50 102 LEU A CA 1
ATOM 805 C C . LEU A 1 102 ? 4.232 -8.815 -15.908 1.00 95.50 102 LEU A C 1
ATOM 807 O O . LEU A 1 102 ? 4.311 -9.699 -16.759 1.00 95.50 102 LEU A O 1
ATOM 811 N N . LEU A 1 103 ? 4.389 -7.523 -16.214 1.00 96.25 103 LEU A N 1
ATOM 812 C CA . LEU A 1 103 ? 4.738 -7.079 -17.558 1.00 96.25 103 LEU A CA 1
ATOM 813 C C . LEU A 1 103 ? 6.098 -7.628 -17.997 1.00 96.25 103 LEU A C 1
ATOM 815 O O . LEU A 1 103 ? 7.122 -7.433 -17.337 1.00 96.25 103 LEU A O 1
ATOM 819 N N . THR A 1 104 ? 6.099 -8.281 -19.152 1.00 95.38 104 THR A N 1
ATOM 820 C CA . THR A 1 104 ? 7.305 -8.786 -19.818 1.00 95.38 104 THR A CA 1
ATOM 821 C C . THR A 1 104 ? 7.950 -7.710 -20.688 1.00 95.38 104 THR A C 1
ATOM 823 O O . THR A 1 104 ? 7.326 -6.701 -21.035 1.00 95.38 104 THR A O 1
ATOM 826 N N . LYS A 1 105 ? 9.209 -7.928 -21.074 1.00 94.50 105 LYS A N 1
ATOM 827 C CA . LYS A 1 105 ? 9.935 -7.019 -21.969 1.00 94.50 105 LYS A CA 1
ATOM 828 C C . LYS A 1 105 ? 9.253 -6.889 -23.321 1.00 94.50 105 LYS A C 1
ATOM 830 O O . LYS A 1 105 ? 9.147 -5.793 -23.868 1.00 94.50 105 LYS A O 1
ATOM 835 N N . GLU A 1 106 ? 8.757 -8.011 -23.820 1.00 94.44 106 GLU A N 1
ATOM 836 C CA . GLU A 1 106 ? 8.055 -8.140 -25.086 1.00 94.44 106 GLU A CA 1
ATOM 837 C C . GLU A 1 106 ? 6.757 -7.329 -25.074 1.00 94.44 106 GLU A C 1
ATOM 839 O O . GLU A 1 106 ? 6.487 -6.603 -26.026 1.00 94.44 106 GLU A O 1
ATOM 844 N N . GLN A 1 107 ? 5.996 -7.389 -23.977 1.00 93.94 107 GLN A N 1
ATOM 845 C CA . GLN A 1 107 ? 4.764 -6.612 -23.798 1.00 93.94 107 GLN A CA 1
ATOM 846 C C . GLN A 1 107 ? 5.024 -5.110 -23.669 1.00 93.94 107 GLN A C 1
ATOM 848 O O . GLN A 1 107 ? 4.248 -4.307 -24.159 1.00 93.94 107 GLN A O 1
ATOM 853 N N . VAL A 1 108 ? 6.112 -4.703 -23.014 1.00 92.94 108 VAL A N 1
ATOM 854 C CA . VAL A 1 108 ? 6.434 -3.274 -22.861 1.00 92.94 108 VAL A CA 1
ATOM 855 C C . VAL A 1 108 ? 7.010 -2.675 -24.151 1.00 92.94 108 VAL A C 1
ATOM 857 O O . VAL A 1 108 ? 6.934 -1.462 -24.369 1.00 92.94 108 VAL A O 1
ATOM 860 N N . GLY A 1 109 ? 7.621 -3.498 -25.009 1.00 90.75 109 GLY A N 1
ATOM 861 C CA . GLY A 1 109 ? 8.116 -3.077 -26.321 1.00 90.75 109 GLY A CA 1
ATOM 862 C C . GLY A 1 109 ? 9.205 -1.997 -26.259 1.00 90.75 109 GLY A C 1
ATOM 863 O O . GLY A 1 109 ? 9.361 -1.216 -27.201 1.00 90.75 109 GLY A O 1
ATOM 864 N N . LYS A 1 110 ? 9.942 -1.901 -25.142 1.00 90.38 110 LYS A N 1
ATOM 865 C CA . LYS A 1 110 ? 11.071 -0.972 -24.951 1.00 90.38 110 LYS A CA 1
ATOM 866 C C . LYS A 1 110 ? 12.382 -1.736 -24.805 1.00 90.38 110 LYS A C 1
ATOM 868 O O . LYS A 1 110 ? 12.414 -2.894 -24.400 1.00 90.38 110 LYS A O 1
ATOM 873 N N . THR A 1 111 ? 13.484 -1.069 -25.130 1.00 90.88 111 THR A N 1
ATOM 874 C CA . THR A 1 111 ? 14.835 -1.637 -25.073 1.00 90.88 111 THR A CA 1
ATOM 875 C C . THR A 1 111 ? 15.825 -0.651 -24.450 1.00 90.88 111 THR A C 1
ATOM 877 O O . THR A 1 111 ? 15.519 0.530 -24.252 1.00 90.88 111 THR A O 1
ATOM 880 N N . GLY A 1 112 ? 17.015 -1.152 -24.108 1.00 92.69 112 GLY A N 1
ATOM 881 C CA . GLY A 1 112 ? 18.082 -0.374 -23.478 1.00 92.69 112 GLY A CA 1
ATOM 882 C C . GLY A 1 112 ? 17.665 0.239 -22.140 1.00 92.69 112 GLY A C 1
ATOM 883 O O . GLY A 1 112 ? 16.777 -0.262 -21.458 1.00 92.69 112 GLY A O 1
ATOM 884 N N . ARG A 1 113 ? 18.255 1.391 -21.809 1.00 90.62 113 ARG A N 1
ATOM 885 C CA . ARG A 1 113 ? 18.079 2.067 -20.512 1.00 90.62 113 ARG A CA 1
ATOM 886 C C . ARG A 1 113 ? 16.620 2.353 -20.131 1.00 90.62 113 ARG A C 1
ATOM 888 O O . ARG A 1 113 ? 16.299 2.447 -18.951 1.00 90.62 113 ARG A O 1
ATOM 895 N N . VAL A 1 114 ? 15.738 2.533 -21.117 1.00 88.62 114 VAL A N 1
ATOM 896 C CA . VAL A 1 114 ? 14.304 2.753 -20.866 1.00 88.62 114 VAL A CA 1
ATOM 897 C C . VAL A 1 114 ? 13.656 1.486 -20.316 1.00 88.62 114 VAL A C 1
ATOM 899 O O . VAL A 1 114 ? 12.907 1.575 -19.347 1.00 88.62 114 VAL A O 1
ATOM 902 N N . TRP A 1 115 ? 13.977 0.327 -20.899 1.00 92.00 115 TRP A N 1
ATOM 903 C CA . TRP A 1 115 ? 13.536 -0.964 -20.378 1.00 92.00 115 TRP A CA 1
ATOM 904 C C . TRP A 1 115 ? 14.084 -1.203 -18.975 1.00 92.00 115 TRP A C 1
ATOM 906 O O . TRP A 1 115 ? 13.298 -1.482 -18.082 1.00 92.00 115 TRP A O 1
ATOM 916 N N . ASP A 1 116 ? 15.384 -1.005 -18.757 1.00 92.69 116 ASP A N 1
ATOM 917 C CA . ASP A 1 116 ? 16.010 -1.287 -17.457 1.00 92.69 116 ASP A CA 1
ATOM 918 C C . ASP A 1 116 ? 15.359 -0.474 -16.321 1.00 92.69 116 ASP A C 1
A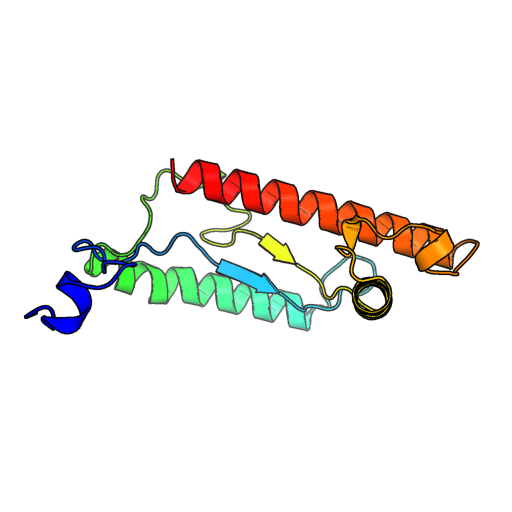TOM 920 O O . ASP A 1 116 ? 15.097 -0.985 -15.233 1.00 92.69 116 ASP A O 1
ATOM 924 N N . ASN A 1 117 ? 15.024 0.794 -16.587 1.00 90.50 117 ASN A N 1
ATOM 925 C CA . ASN A 1 117 ? 14.297 1.634 -15.633 1.00 90.50 117 ASN A CA 1
ATOM 926 C C . ASN A 1 117 ? 12.861 1.138 -15.396 1.00 90.50 117 ASN A C 1
ATOM 928 O O . ASN A 1 117 ? 12.383 1.157 -14.264 1.00 90.50 117 ASN A O 1
ATOM 932 N N . MET A 1 118 ? 12.164 0.723 -16.456 1.00 91.38 118 MET A N 1
ATOM 933 C CA . MET A 1 118 ? 10.797 0.202 -16.378 1.00 91.38 118 MET A CA 1
ATOM 934 C C . MET A 1 118 ? 10.731 -1.132 -15.634 1.00 91.38 118 MET A C 1
ATOM 936 O O . MET A 1 118 ? 9.843 -1.315 -14.808 1.00 91.38 118 MET A O 1
ATOM 940 N N . GLU A 1 119 ? 11.679 -2.027 -15.894 1.00 94.56 119 GLU A N 1
ATOM 941 C CA . GLU A 1 119 ? 11.857 -3.299 -15.200 1.00 94.56 119 GLU A CA 1
ATOM 942 C C . GLU A 1 119 ? 12.130 -3.076 -13.713 1.00 94.56 119 GLU A C 1
ATOM 944 O O . GLU A 1 119 ? 11.444 -3.644 -12.867 1.00 94.56 119 GLU A O 1
ATOM 949 N N . LYS A 1 120 ? 13.035 -2.152 -13.377 1.00 93.06 120 LYS A N 1
ATOM 950 C CA . LYS A 1 120 ? 13.275 -1.786 -11.981 1.00 93.06 120 LYS A CA 1
ATOM 951 C C . LYS A 1 120 ? 12.006 -1.271 -11.295 1.00 93.06 120 LYS A C 1
ATOM 953 O O . LYS A 1 120 ? 11.669 -1.740 -10.213 1.00 93.06 120 LYS A O 1
ATOM 958 N N . SER A 1 121 ? 11.274 -0.346 -11.921 1.00 91.75 121 SER A N 1
ATOM 959 C CA . SER A 1 121 ? 10.013 0.158 -11.357 1.00 91.75 121 SER A CA 1
ATOM 960 C C . SER A 1 121 ? 8.950 -0.938 -11.227 1.00 91.75 121 SER A C 1
ATOM 962 O O . SER A 1 121 ? 8.246 -0.983 -10.223 1.00 91.75 121 SER A O 1
ATOM 964 N N . ARG A 1 122 ? 8.843 -1.843 -12.208 1.00 94.31 122 ARG A N 1
ATOM 965 C CA . ARG A 1 122 ? 7.956 -3.017 -12.169 1.00 94.31 122 ARG A CA 1
ATOM 966 C C . ARG A 1 122 ? 8.221 -3.863 -10.921 1.00 94.31 122 ARG A C 1
ATOM 968 O O . ARG A 1 122 ? 7.280 -4.203 -10.201 1.00 94.31 122 ARG A O 1
ATOM 975 N N . ASP A 1 123 ? 9.487 -4.177 -10.672 1.00 95.00 123 ASP A N 1
ATOM 976 C CA . ASP A 1 123 ? 9.904 -5.038 -9.566 1.00 95.00 123 ASP A CA 1
ATOM 977 C C . ASP A 1 123 ? 9.766 -4.326 -8.208 1.00 95.00 123 ASP A C 1
ATOM 979 O O . ASP A 1 123 ? 9.351 -4.936 -7.219 1.00 95.00 123 ASP A O 1
ATOM 983 N N . GLU A 1 124 ? 10.016 -3.014 -8.161 1.00 92.94 124 GLU A N 1
ATOM 984 C CA . GLU A 1 124 ? 9.724 -2.175 -6.994 1.00 92.94 124 GLU A CA 1
ATOM 985 C C . GLU A 1 124 ? 8.230 -2.211 -6.643 1.00 92.94 124 GLU A C 1
ATOM 987 O O . GLU A 1 124 ? 7.888 -2.446 -5.483 1.00 92.94 124 GLU A O 1
ATOM 992 N N . PHE A 1 125 ? 7.331 -2.080 -7.629 1.00 93.25 125 PHE A N 1
ATOM 993 C CA . PHE A 1 125 ? 5.891 -2.206 -7.388 1.00 93.25 125 PHE A CA 1
ATOM 994 C C . PHE A 1 125 ? 5.529 -3.578 -6.822 1.00 93.25 125 PHE A C 1
ATOM 996 O O . PHE A 1 125 ? 4.759 -3.648 -5.863 1.00 93.25 125 PHE A O 1
ATOM 1003 N N . HIS A 1 126 ? 6.094 -4.659 -7.367 1.00 95.69 126 HIS A N 1
ATOM 1004 C CA . HIS A 1 126 ? 5.871 -6.003 -6.833 1.00 95.69 126 HIS A CA 1
ATOM 1005 C C . HIS A 1 126 ? 6.225 -6.081 -5.343 1.00 95.69 126 HIS A C 1
ATOM 1007 O O . HIS A 1 126 ? 5.415 -6.528 -4.530 1.00 95.69 126 HIS A O 1
ATOM 1013 N N . SER A 1 127 ? 7.411 -5.586 -4.982 1.00 95.44 127 SER A N 1
ATOM 1014 C CA . SER A 1 127 ? 7.894 -5.558 -3.600 1.00 95.44 127 SER A CA 1
ATOM 1015 C C . SER A 1 127 ? 6.993 -4.722 -2.684 1.00 95.44 127 SER A C 1
ATOM 1017 O O . SER A 1 127 ? 6.625 -5.172 -1.595 1.00 95.44 127 SER A O 1
ATOM 1019 N N . THR A 1 128 ? 6.560 -3.539 -3.136 1.00 93.56 128 THR A N 1
ATOM 1020 C CA . THR A 1 128 ? 5.646 -2.674 -2.375 1.00 93.56 128 THR A CA 1
ATOM 1021 C C . THR A 1 128 ? 4.301 -3.353 -2.121 1.00 93.56 128 THR A C 1
ATOM 1023 O O . THR A 1 128 ? 3.828 -3.351 -0.986 1.00 93.56 128 THR A O 1
ATOM 1026 N N . PHE A 1 129 ? 3.687 -3.960 -3.143 1.00 95.06 129 PHE A N 1
ATOM 1027 C CA . PHE A 1 129 ? 2.398 -4.642 -2.988 1.00 95.06 129 PHE A CA 1
ATOM 1028 C C . PHE A 1 129 ? 2.497 -5.898 -2.124 1.00 95.06 129 PHE A C 1
ATOM 1030 O O . PHE A 1 129 ? 1.600 -6.143 -1.319 1.00 95.06 129 PHE A O 1
ATOM 1037 N N . LYS A 1 130 ? 3.586 -6.663 -2.250 1.00 96.38 130 LYS A N 1
ATOM 1038 C CA . LYS A 1 130 ? 3.836 -7.831 -1.403 1.00 96.38 130 LYS A CA 1
ATOM 1039 C C . LYS A 1 130 ? 3.963 -7.427 0.068 1.00 96.38 130 LYS A C 1
ATOM 1041 O O . LYS A 1 130 ? 3.227 -7.945 0.899 1.00 96.38 130 LYS A O 1
ATOM 1046 N N . THR A 1 131 ? 4.809 -6.440 0.358 1.00 94.75 131 THR A N 1
ATOM 1047 C CA . THR A 1 131 ? 4.991 -5.907 1.718 1.00 94.75 131 THR A CA 1
ATOM 1048 C C . THR A 1 131 ? 3.679 -5.358 2.290 1.00 94.75 131 THR A C 1
ATOM 1050 O O . THR A 1 131 ? 3.358 -5.582 3.453 1.00 94.75 131 THR A O 1
ATOM 1053 N N . LEU A 1 132 ? 2.885 -4.647 1.479 1.00 95.69 132 LEU A N 1
ATOM 1054 C CA . LEU A 1 132 ? 1.569 -4.160 1.896 1.00 95.69 132 LEU A CA 1
ATOM 1055 C C . LEU A 1 132 ? 0.628 -5.316 2.264 1.00 95.69 132 LEU A C 1
ATOM 1057 O O . LEU A 1 132 ? -0.055 -5.238 3.282 1.00 95.69 132 LEU A O 1
ATOM 1061 N N . ALA A 1 133 ? 0.589 -6.378 1.457 1.00 95.69 133 ALA A N 1
ATOM 1062 C CA . ALA A 1 133 ? -0.237 -7.547 1.741 1.00 95.69 133 ALA A CA 1
ATOM 1063 C C . ALA A 1 133 ? 0.185 -8.231 3.051 1.00 95.69 133 ALA A C 1
ATOM 1065 O O . ALA A 1 133 ? -0.672 -8.515 3.882 1.00 95.69 133 ALA A O 1
ATOM 1066 N N . GLU A 1 134 ? 1.490 -8.420 3.267 1.00 94.88 134 GLU A N 1
ATOM 1067 C CA . GLU A 1 134 ? 2.045 -8.996 4.502 1.00 94.88 134 GLU A CA 1
ATOM 1068 C C . GLU A 1 134 ? 1.653 -8.173 5.740 1.00 94.88 134 GLU A C 1
ATOM 1070 O O . GLU A 1 134 ? 1.175 -8.733 6.725 1.00 94.88 134 GLU A O 1
ATOM 1075 N N . ARG A 1 135 ? 1.748 -6.838 5.665 1.00 94.12 135 ARG A N 1
ATOM 1076 C CA . ARG A 1 135 ? 1.315 -5.932 6.745 1.00 94.12 135 ARG A CA 1
ATOM 1077 C C . ARG A 1 135 ? -0.173 -6.041 7.045 1.00 94.12 135 ARG A C 1
ATOM 1079 O O . ARG A 1 135 ? -0.559 -6.059 8.208 1.00 94.12 135 ARG A O 1
ATOM 1086 N N . ILE A 1 136 ? -1.013 -6.097 6.010 1.00 94.06 136 ILE A N 1
ATOM 1087 C CA . ILE A 1 136 ? -2.463 -6.241 6.187 1.00 94.06 136 ILE A CA 1
ATOM 1088 C C . ILE A 1 136 ? -2.766 -7.551 6.909 1.00 94.06 136 ILE A C 1
ATOM 1090 O O . ILE A 1 136 ? -3.499 -7.524 7.892 1.00 94.06 136 ILE A O 1
ATOM 1094 N N . VAL A 1 137 ? -2.167 -8.661 6.464 1.00 93.88 137 VAL A N 1
ATOM 1095 C CA . VAL A 1 137 ? -2.325 -9.975 7.101 1.00 93.88 137 VAL A CA 1
ATOM 1096 C C . VAL A 1 137 ? -1.930 -9.895 8.575 1.00 93.88 137 VAL A C 1
ATOM 1098 O O . VAL A 1 137 ? -2.771 -10.158 9.427 1.00 93.88 137 VAL A O 1
ATOM 1101 N N . GLN A 1 138 ? -0.729 -9.397 8.885 1.00 91.25 138 GLN A N 1
ATOM 1102 C CA . GLN A 1 138 ? -0.228 -9.271 10.260 1.00 91.25 138 GLN A CA 1
ATOM 1103 C C . GLN A 1 138 ? -1.097 -8.374 11.157 1.00 91.25 138 GLN A C 1
ATOM 1105 O O . GLN A 1 138 ? -1.168 -8.593 12.365 1.00 91.25 138 GLN A O 1
ATOM 1110 N N . ILE A 1 139 ? -1.755 -7.352 10.604 1.00 91.56 139 ILE A N 1
ATOM 1111 C CA . ILE A 1 139 ? -2.661 -6.484 11.369 1.00 91.56 139 ILE A CA 1
ATOM 1112 C C . ILE A 1 139 ? -4.007 -7.165 11.635 1.00 91.56 139 ILE A C 1
ATOM 1114 O O . ILE A 1 139 ? -4.622 -6.916 12.673 1.00 91.56 139 ILE A O 1
ATOM 1118 N N . THR A 1 140 ? -4.488 -7.971 10.690 1.00 89.44 140 THR A N 1
ATOM 1119 C CA . THR A 1 140 ? -5.820 -8.587 10.761 1.00 89.44 140 THR A CA 1
ATOM 1120 C C . THR A 1 140 ? -5.848 -9.974 11.399 1.00 89.44 140 THR A C 1
ATOM 1122 O O . THR A 1 140 ? -6.939 -10.440 11.730 1.00 89.44 140 THR A O 1
ATOM 1125 N N . GLU A 1 141 ? -4.685 -10.604 11.565 1.00 83.38 141 GLU A N 1
ATOM 1126 C CA . GLU A 1 141 ? -4.466 -11.857 12.303 1.00 83.38 141 GLU A CA 1
ATOM 1127 C C . GLU A 1 141 ? -4.016 -11.598 13.754 1.00 83.38 141 GLU A C 1
ATOM 1129 O O . GLU A 1 141 ? -4.530 -12.322 14.635 1.00 83.38 141 GLU A O 1
#

Sequence (141 aa):
MAQLDAFKKAIYKMKTTPPTFIGTIQQRYRPRNGLPAKAFAEWIDNINRLVCESLVPSLKACGMCVAEEKTECFLEPYNLANISDFNSLIAQAQEHRVPVFLLTKEQVGKTGRVWDNMEKSRDEFHSTFKTLAERIVQITE

Organism: Flavonifractor plautii (NCBI:txid292800)

pLDDT: mean 87.32, std 10.76, range [47.88, 96.81]

Secondary structure (DSSP, 8-state):
----HHHHSSSSPPPSSPPPB--EEEEEE-EETTEE-HHHHHHHHHHHHHIIIIIHHHHHHTT-B--GGGGGG-SBTTEEEEEE--TTHHHHHHHHTS-GGG--HHHHT--HHHHHHHHHHHHHHHHHHHHHHHHHHHHH-

Radius of gyration: 19.44 Å; chains: 1; bounding box: 52×33×47 Å

Foldseek 3Di:
DDDDVVQVPDPDHDDPDAAAQQADEAEAFADDPPHGDPVVVVVVVVVLCCCVVPVQVVCVVVVRYFDPVLCVCAPHVRYNAYYYDLPCLVVLCVVVVHPSLPDDCVSSVDDDPVSVVSNVSSVVNVVRVVSSVVSVVSRVD